Protein AF-A0A562GIX9-F1 (afdb_monomer_lite)

Structure (mmCIF, N/CA/C/O backbone):
data_AF-A0A562GIX9-F1
#
_entry.id   AF-A0A562GIX9-F1
#
loop_
_atom_site.group_PDB
_atom_site.id
_atom_site.type_symbol
_atom_site.label_atom_id
_atom_site.label_alt_id
_atom_site.label_comp_id
_atom_site.label_asym_id
_atom_site.label_entity_id
_atom_site.label_seq_id
_atom_site.pdbx_PDB_ins_code
_atom_site.Cartn_x
_atom_site.Cartn_y
_atom_site.Cartn_z
_atom_site.occupancy
_atom_site.B_iso_or_equiv
_atom_site.auth_seq_id
_atom_site.auth_comp_id
_atom_site.auth_asym_id
_atom_site.auth_atom_id
_atom_site.pdbx_PDB_model_num
ATOM 1 N N . MET A 1 1 ? -4.915 4.575 22.310 1.00 58.50 1 MET A N 1
ATOM 2 C CA . MET A 1 1 ? -4.541 4.485 20.882 1.00 58.50 1 MET A CA 1
ATOM 3 C C . MET A 1 1 ? -3.099 4.024 20.852 1.00 58.50 1 MET A C 1
ATOM 5 O O . MET A 1 1 ? -2.237 4.779 21.286 1.00 58.50 1 MET A O 1
ATOM 9 N N . ASP A 1 2 ? -2.846 2.786 20.432 1.00 73.12 2 ASP A N 1
ATOM 10 C CA . ASP A 1 2 ? -1.500 2.200 20.458 1.00 73.12 2 ASP A CA 1
ATOM 11 C C . ASP A 1 2 ? -0.677 2.695 19.266 1.00 73.12 2 ASP A C 1
ATOM 13 O O . ASP A 1 2 ? -0.425 1.973 18.304 1.00 73.12 2 ASP A O 1
ATOM 17 N N . TRP A 1 3 ? -0.268 3.965 19.329 1.00 75.69 3 TRP A N 1
ATOM 18 C CA . TRP A 1 3 ? 0.492 4.641 18.273 1.00 75.69 3 TRP A CA 1
ATOM 19 C C . TRP A 1 3 ? 1.712 3.827 17.828 1.00 75.69 3 TRP A C 1
ATOM 21 O O . TRP A 1 3 ? 1.931 3.662 16.634 1.00 75.69 3 TRP A O 1
ATOM 31 N N . LYS A 1 4 ? 2.435 3.231 18.789 1.00 80.94 4 LYS A N 1
ATOM 32 C CA . LYS A 1 4 ? 3.597 2.362 18.540 1.00 80.94 4 LYS A CA 1
ATOM 33 C C . LYS A 1 4 ? 3.258 1.155 17.659 1.00 80.94 4 LYS A C 1
ATOM 35 O O . LYS A 1 4 ? 4.030 0.832 16.758 1.00 80.94 4 LYS A O 1
ATOM 40 N N . LYS A 1 5 ? 2.107 0.512 17.890 1.00 79.19 5 LYS A N 1
ATOM 41 C CA . LYS A 1 5 ? 1.657 -0.636 17.089 1.00 79.19 5 LYS A CA 1
ATOM 42 C C . LYS A 1 5 ? 1.318 -0.193 15.671 1.00 79.19 5 LYS A C 1
ATOM 44 O O . LYS A 1 5 ? 1.843 -0.757 14.719 1.00 79.19 5 LYS A O 1
ATOM 49 N N . ILE A 1 6 ? 0.530 0.875 15.531 1.00 80.31 6 ILE A N 1
ATOM 50 C CA . ILE A 1 6 ? 0.129 1.437 14.230 1.00 80.31 6 ILE A CA 1
ATOM 51 C C . ILE A 1 6 ? 1.358 1.812 13.389 1.00 80.31 6 ILE A C 1
ATOM 53 O O . ILE A 1 6 ? 1.451 1.420 12.226 1.00 80.31 6 ILE A O 1
ATOM 57 N N . THR A 1 7 ? 2.332 2.510 13.981 1.00 84.62 7 THR A N 1
ATOM 58 C CA . THR A 1 7 ? 3.586 2.854 13.295 1.00 84.62 7 THR A CA 1
ATOM 59 C C . THR A 1 7 ? 4.412 1.624 12.932 1.00 84.62 7 THR A C 1
ATOM 61 O O . THR A 1 7 ? 5.043 1.618 11.881 1.00 84.62 7 THR A O 1
ATOM 64 N N . GLY A 1 8 ? 4.393 0.579 13.766 1.00 85.38 8 GLY A N 1
ATOM 65 C CA . GLY A 1 8 ? 5.077 -0.685 13.491 1.00 85.38 8 GLY A CA 1
ATOM 66 C C . GLY A 1 8 ? 4.496 -1.406 12.275 1.00 85.38 8 GLY A C 1
ATOM 67 O O . GLY A 1 8 ? 5.244 -1.763 11.368 1.00 85.38 8 GLY A O 1
ATOM 68 N N . TYR A 1 9 ? 3.168 -1.545 12.202 1.00 85.75 9 TYR A N 1
ATOM 69 C CA . TYR A 1 9 ? 2.497 -2.146 11.042 1.00 85.75 9 TYR A CA 1
ATOM 70 C C . TYR A 1 9 ? 2.689 -1.328 9.770 1.00 85.75 9 TYR A C 1
ATOM 72 O O . TYR A 1 9 ? 2.951 -1.895 8.712 1.00 85.75 9 TYR A O 1
ATOM 80 N N . PHE A 1 10 ? 2.599 0.001 9.865 1.00 87.94 10 PHE A N 1
ATOM 81 C CA . PHE A 1 10 ? 2.855 0.864 8.718 1.00 87.94 10 PHE A CA 1
ATOM 82 C C . PHE A 1 10 ? 4.310 0.753 8.240 1.00 87.94 10 PHE A C 1
ATOM 84 O O . PHE A 1 10 ? 4.551 0.609 7.047 1.00 87.94 10 PHE A O 1
ATOM 91 N N . GLY A 1 11 ? 5.279 0.733 9.161 1.00 88.62 11 GLY A N 1
ATOM 92 C CA . GLY A 1 11 ? 6.689 0.519 8.831 1.00 88.62 11 GLY A CA 1
ATOM 93 C C . GLY A 1 11 ? 6.939 -0.833 8.160 1.00 88.62 11 GLY A C 1
ATOM 94 O O . GLY A 1 11 ? 7.647 -0.898 7.158 1.00 88.62 11 GLY A O 1
ATOM 95 N N . LEU A 1 12 ? 6.307 -1.901 8.656 1.00 90.12 12 LEU A N 1
ATOM 96 C CA . LEU A 1 12 ? 6.396 -3.230 8.053 1.00 90.12 12 LEU A CA 1
ATOM 97 C C . LEU A 1 12 ? 5.788 -3.251 6.644 1.00 90.12 12 LEU A C 1
ATOM 99 O O . LEU A 1 12 ? 6.408 -3.792 5.731 1.00 90.12 12 LEU A O 1
ATOM 103 N N . LEU A 1 13 ? 4.634 -2.606 6.438 1.00 90.94 13 LEU A N 1
ATOM 104 C CA . LEU A 1 13 ? 4.048 -2.431 5.105 1.00 90.94 13 LEU A CA 1
ATOM 105 C C . LEU A 1 13 ? 4.995 -1.695 4.155 1.00 90.94 13 LEU A C 1
ATOM 107 O O . LEU A 1 13 ? 5.173 -2.142 3.026 1.00 90.94 13 LEU A O 1
ATOM 111 N N . CYS A 1 14 ? 5.637 -0.613 4.606 1.00 91.88 14 CYS A N 1
ATOM 112 C CA . CYS A 1 14 ? 6.614 0.112 3.796 1.00 91.88 14 CYS A CA 1
ATOM 113 C C . CYS A 1 14 ? 7.769 -0.794 3.351 1.00 91.88 14 CYS A C 1
ATOM 115 O O . CYS A 1 14 ? 8.137 -0.769 2.179 1.00 91.88 14 CYS A O 1
ATOM 117 N N . ILE A 1 15 ? 8.314 -1.610 4.262 1.00 93.38 15 ILE A N 1
ATOM 118 C CA . ILE A 1 15 ? 9.397 -2.555 3.947 1.00 93.38 15 ILE A CA 1
ATOM 119 C C . ILE A 1 15 ? 8.916 -3.583 2.919 1.00 93.38 15 ILE A C 1
ATOM 121 O O . ILE A 1 15 ? 9.555 -3.751 1.885 1.00 93.38 15 ILE A O 1
ATOM 125 N N . VAL A 1 16 ? 7.768 -4.222 3.162 1.00 93.94 16 VAL A N 1
ATOM 126 C CA . VAL A 1 16 ? 7.210 -5.247 2.266 1.00 93.94 16 VAL A CA 1
ATOM 127 C C . VAL A 1 16 ? 6.940 -4.681 0.872 1.00 93.94 16 VAL A C 1
ATOM 129 O O . VAL A 1 16 ? 7.328 -5.293 -0.121 1.00 93.94 16 VAL A O 1
ATOM 132 N N . ILE A 1 17 ? 6.320 -3.502 0.781 1.00 93.38 17 ILE A N 1
ATOM 133 C CA . ILE A 1 17 ? 6.014 -2.860 -0.502 1.00 93.38 17 ILE A CA 1
ATOM 134 C C . ILE A 1 17 ? 7.297 -2.465 -1.234 1.00 93.38 17 ILE A C 1
ATOM 136 O O . ILE A 1 17 ? 7.397 -2.716 -2.432 1.00 93.38 17 ILE A O 1
ATOM 140 N N . ALA A 1 18 ? 8.293 -1.907 -0.539 1.00 91.69 18 ALA A N 1
ATOM 141 C CA . ALA A 1 18 ? 9.573 -1.553 -1.150 1.00 91.69 18 ALA A CA 1
ATOM 142 C C . ALA A 1 18 ? 10.309 -2.789 -1.693 1.00 91.69 18 ALA A C 1
ATOM 144 O O . ALA A 1 18 ? 10.760 -2.784 -2.839 1.00 91.69 18 ALA A O 1
ATOM 145 N N . SER A 1 19 ? 10.377 -3.869 -0.908 1.00 92.81 19 SER A N 1
ATOM 146 C CA . SER A 1 19 ? 11.005 -5.123 -1.330 1.00 92.81 19 SER A CA 1
ATOM 147 C C . SER A 1 19 ? 10.283 -5.749 -2.526 1.00 92.81 19 SER A C 1
ATOM 149 O O . SER A 1 19 ? 10.930 -6.137 -3.496 1.00 92.81 19 SER A O 1
ATOM 151 N N . LEU A 1 20 ? 8.948 -5.806 -2.501 1.00 92.88 20 LEU A N 1
ATOM 152 C CA . LEU A 1 20 ? 8.160 -6.333 -3.617 1.00 92.88 20 LEU A CA 1
ATOM 153 C C . LEU A 1 20 ? 8.305 -5.474 -4.873 1.00 92.88 20 LEU A C 1
ATOM 155 O O . LEU A 1 20 ? 8.494 -6.021 -5.955 1.00 92.88 20 LEU A O 1
ATOM 159 N N . ALA A 1 21 ? 8.270 -4.147 -4.746 1.00 92.25 21 ALA A N 1
ATOM 160 C CA . ALA A 1 21 ? 8.454 -3.240 -5.874 1.00 92.25 21 ALA A CA 1
ATOM 161 C C . ALA A 1 21 ? 9.810 -3.463 -6.559 1.00 92.25 21 ALA A C 1
ATOM 163 O O . ALA A 1 21 ? 9.875 -3.534 -7.784 1.00 92.25 21 ALA A O 1
ATOM 164 N N . GLN A 1 22 ? 10.876 -3.642 -5.774 1.00 91.19 22 GLN A N 1
ATOM 165 C CA . GLN A 1 22 ? 12.212 -3.938 -6.287 1.00 91.19 22 GLN A CA 1
ATOM 166 C C . GLN A 1 22 ? 12.283 -5.296 -6.993 1.00 91.19 22 GLN A C 1
ATOM 168 O O . GLN A 1 22 ? 12.808 -5.387 -8.105 1.00 91.19 22 GLN A O 1
ATOM 173 N N . VAL A 1 23 ? 11.737 -6.348 -6.378 1.00 92.19 23 VAL A N 1
ATOM 174 C CA . VAL A 1 23 ? 11.705 -7.695 -6.968 1.00 92.19 23 VAL A CA 1
ATOM 175 C C . VAL A 1 23 ? 10.927 -7.685 -8.283 1.00 92.19 23 VAL A C 1
ATOM 177 O O . VAL A 1 23 ? 11.429 -8.174 -9.294 1.00 92.19 23 VAL A O 1
ATOM 180 N N . ILE A 1 24 ? 9.740 -7.071 -8.307 1.00 89.88 24 ILE A N 1
ATOM 181 C CA . ILE A 1 24 ? 8.915 -6.998 -9.516 1.00 89.88 24 ILE A CA 1
ATOM 182 C C . ILE A 1 24 ? 9.624 -6.174 -10.591 1.00 89.88 24 ILE A C 1
ATOM 184 O O . ILE A 1 24 ? 9.687 -6.623 -11.726 1.00 89.88 24 ILE A O 1
ATOM 188 N N . ALA A 1 25 ? 10.218 -5.026 -10.259 1.00 87.62 25 ALA A N 1
ATOM 189 C CA . ALA A 1 25 ? 10.958 -4.220 -11.232 1.00 87.62 25 ALA A CA 1
ATOM 190 C C . ALA A 1 25 ? 12.177 -4.948 -11.829 1.00 87.62 25 ALA A C 1
ATOM 192 O O . ALA A 1 25 ? 12.569 -4.652 -12.952 1.00 87.62 25 ALA A O 1
ATOM 193 N N . THR A 1 26 ? 12.760 -5.902 -11.096 1.00 86.38 26 THR A N 1
ATOM 194 C CA . THR A 1 26 ? 13.914 -6.690 -11.560 1.00 86.38 26 THR A CA 1
ATOM 195 C C . THR A 1 26 ? 13.498 -7.841 -12.482 1.00 86.38 26 THR A C 1
ATOM 197 O O . THR A 1 26 ? 14.235 -8.189 -13.401 1.00 86.38 26 THR A O 1
ATOM 200 N N . ILE A 1 27 ? 12.333 -8.451 -12.237 1.00 88.44 27 ILE A N 1
ATOM 201 C CA . ILE A 1 27 ? 11.853 -9.631 -12.978 1.00 88.44 27 ILE A CA 1
ATOM 202 C C . ILE A 1 27 ? 10.951 -9.230 -14.151 1.00 88.44 27 ILE A C 1
ATOM 204 O O . ILE A 1 27 ? 10.954 -9.883 -15.195 1.00 88.44 27 ILE A O 1
ATOM 208 N N . ALA A 1 28 ? 10.141 -8.185 -13.975 1.00 82.62 28 ALA A N 1
ATOM 209 C CA . ALA A 1 28 ? 9.169 -7.767 -14.966 1.00 82.62 28 ALA A CA 1
ATOM 210 C C . ALA A 1 28 ? 9.884 -7.172 -16.190 1.00 82.62 28 ALA A C 1
ATOM 212 O O . ALA A 1 28 ? 10.708 -6.265 -16.046 1.00 82.62 28 ALA A O 1
ATOM 213 N N . PRO A 1 29 ? 9.553 -7.636 -17.405 1.00 74.25 29 PRO A N 1
ATOM 214 C CA . PRO A 1 29 ? 10.149 -7.104 -18.615 1.00 74.25 2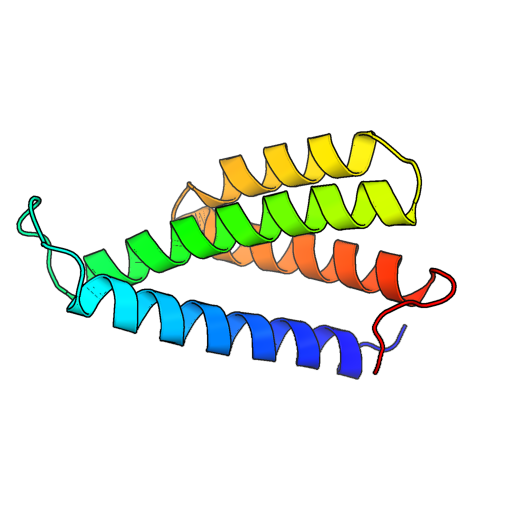9 PRO A CA 1
ATOM 215 C C . PRO A 1 29 ? 9.831 -5.614 -18.768 1.00 74.25 29 PRO A C 1
ATOM 217 O O . PRO A 1 29 ? 8.674 -5.187 -18.751 1.00 74.25 29 PRO A O 1
ATOM 220 N N . ASN A 1 30 ? 10.882 -4.814 -18.932 1.00 76.31 30 ASN A N 1
ATOM 221 C CA . ASN A 1 30 ? 10.776 -3.373 -19.100 1.00 76.31 30 ASN A CA 1
ATOM 222 C C . ASN A 1 30 ? 10.434 -3.010 -20.552 1.00 76.31 30 ASN A C 1
ATOM 224 O O . ASN A 1 30 ? 11.263 -2.503 -21.305 1.00 76.31 30 ASN A O 1
ATOM 228 N N . PHE A 1 31 ? 9.189 -3.269 -20.949 1.00 75.31 31 PHE A N 1
ATOM 229 C CA . PHE A 1 31 ? 8.702 -2.968 -22.300 1.00 75.31 31 PHE A CA 1
ATOM 230 C C . PHE A 1 31 ? 8.651 -1.469 -22.624 1.00 75.31 31 PHE A C 1
ATOM 232 O O . PHE A 1 31 ? 8.494 -1.099 -23.783 1.00 75.31 31 PHE A O 1
ATOM 239 N N . LEU A 1 32 ? 8.752 -0.611 -21.607 1.00 73.31 32 LEU A N 1
ATOM 240 C CA . LEU A 1 32 ? 8.674 0.843 -21.743 1.00 73.31 32 LEU A CA 1
ATOM 241 C C . LEU A 1 32 ? 10.050 1.510 -21.836 1.00 73.31 32 LEU A C 1
ATOM 243 O O . LEU A 1 32 ? 10.108 2.715 -22.053 1.00 73.31 32 LEU A O 1
ATOM 247 N N . GLY A 1 33 ? 11.139 0.753 -21.658 1.00 78.81 33 GLY A N 1
ATOM 248 C CA . GLY A 1 33 ? 12.502 1.286 -21.704 1.00 78.81 33 GLY A CA 1
ATOM 249 C C . GLY A 1 33 ? 12.809 2.326 -20.620 1.00 78.81 33 GLY A C 1
ATOM 250 O O . GLY A 1 33 ? 13.715 3.130 -20.805 1.00 78.81 33 GLY A O 1
ATOM 251 N N . ILE A 1 34 ? 12.055 2.334 -19.517 1.00 85.44 34 ILE A N 1
ATOM 252 C CA . ILE A 1 34 ? 12.214 3.305 -18.419 1.00 85.44 34 ILE A CA 1
ATOM 253 C C . ILE A 1 34 ? 13.416 2.978 -17.531 1.00 85.44 34 ILE A C 1
ATOM 255 O O . ILE A 1 34 ? 13.891 1.843 -17.511 1.00 85.44 34 ILE A O 1
ATOM 259 N N . GLU A 1 35 ? 13.908 3.947 -16.762 1.00 86.19 35 GLU A N 1
ATOM 260 C CA . GLU A 1 35 ? 15.037 3.691 -15.866 1.00 86.19 35 GLU A CA 1
ATOM 261 C C . GLU A 1 35 ? 14.634 2.747 -14.710 1.00 86.19 35 GLU A C 1
ATOM 263 O O . GLU A 1 35 ? 13.482 2.761 -14.261 1.00 86.19 35 GLU A O 1
ATOM 268 N N . PRO A 1 36 ? 15.559 1.919 -14.180 1.00 82.31 36 PRO A N 1
ATOM 269 C CA . PRO A 1 36 ? 15.233 0.942 -13.138 1.00 82.31 36 PRO A CA 1
ATOM 270 C C . PRO A 1 36 ? 14.568 1.548 -11.896 1.00 82.31 36 PRO A C 1
ATOM 272 O O . PRO A 1 36 ? 13.664 0.940 -11.327 1.00 82.31 36 PRO A O 1
ATOM 275 N N . TYR A 1 37 ? 14.963 2.756 -11.479 1.00 86.44 37 TYR A N 1
ATOM 276 C CA . TYR A 1 37 ? 14.345 3.415 -10.323 1.00 86.44 37 TYR A CA 1
ATOM 277 C C . TYR A 1 37 ? 12.906 3.873 -10.605 1.00 86.44 37 TYR A C 1
ATOM 279 O O . TYR A 1 37 ? 12.059 3.785 -9.718 1.00 86.44 37 TYR A O 1
ATOM 287 N N . GLU A 1 38 ? 12.593 4.307 -11.829 1.00 86.88 38 GLU A N 1
ATOM 288 C CA . GLU A 1 38 ? 11.233 4.693 -12.219 1.00 86.88 38 GLU A CA 1
ATOM 289 C C . GLU A 1 38 ? 10.306 3.477 -12.240 1.00 86.88 38 GLU A C 1
ATOM 291 O O . GLU A 1 38 ? 9.161 3.553 -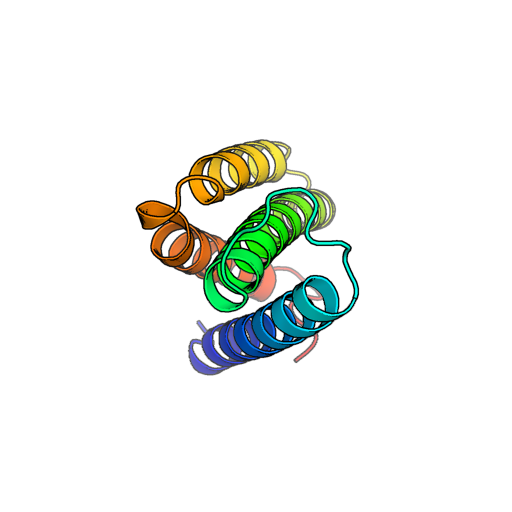11.787 1.00 86.88 38 GLU A O 1
ATOM 296 N N . ALA A 1 39 ? 10.817 2.330 -12.700 1.00 87.38 39 ALA A N 1
ATOM 297 C CA . ALA A 1 39 ? 10.091 1.066 -12.659 1.00 87.38 39 ALA A CA 1
ATOM 298 C C . ALA A 1 39 ? 9.758 0.658 -11.215 1.00 87.38 39 ALA A C 1
ATOM 300 O O . ALA A 1 39 ? 8.611 0.304 -10.931 1.00 87.38 39 ALA A O 1
ATOM 301 N N . ILE A 1 40 ? 10.721 0.769 -10.290 1.00 89.81 40 ILE A N 1
ATOM 302 C CA . ILE A 1 40 ? 10.506 0.495 -8.859 1.00 89.81 40 ILE A CA 1
ATOM 303 C C . ILE A 1 40 ? 9.422 1.416 -8.294 1.00 89.81 40 ILE A C 1
ATOM 305 O O . ILE A 1 40 ? 8.482 0.940 -7.659 1.00 89.81 40 ILE A O 1
ATOM 309 N N . LEU A 1 41 ? 9.515 2.725 -8.544 1.00 89.88 41 LEU A N 1
ATOM 310 C CA . LEU A 1 41 ? 8.533 3.693 -8.053 1.00 89.88 41 LEU A CA 1
ATOM 311 C C . LEU A 1 41 ? 7.128 3.390 -8.580 1.00 89.88 41 LEU A C 1
ATOM 313 O O . LEU A 1 41 ? 6.167 3.381 -7.811 1.00 89.88 41 LEU A O 1
ATOM 317 N N . ARG A 1 42 ? 7.007 3.077 -9.871 1.00 90.75 42 ARG A N 1
ATOM 318 C CA . ARG A 1 42 ? 5.730 2.741 -10.502 1.00 90.75 42 ARG A CA 1
ATOM 319 C C . ARG A 1 42 ? 5.102 1.480 -9.910 1.00 90.75 42 ARG A C 1
ATOM 321 O O . ARG A 1 42 ? 3.915 1.489 -9.585 1.00 90.75 42 ARG A O 1
ATOM 328 N N . TRP A 1 43 ? 5.882 0.415 -9.726 1.00 91.75 43 TRP A N 1
ATOM 329 C CA . TRP A 1 43 ? 5.398 -0.796 -9.060 1.00 91.75 43 TRP A CA 1
ATOM 330 C C . TRP A 1 43 ? 5.031 -0.538 -7.601 1.00 91.75 43 TRP A C 1
ATOM 332 O O . TRP A 1 43 ? 4.012 -1.044 -7.137 1.00 91.75 43 TRP A O 1
ATOM 342 N N . GLY A 1 44 ? 5.790 0.308 -6.903 1.00 91.75 44 GLY A N 1
ATOM 343 C CA . GLY A 1 44 ? 5.466 0.756 -5.551 1.00 91.75 44 GLY A CA 1
ATOM 344 C C . GLY A 1 44 ? 4.096 1.429 -5.472 1.00 91.75 44 GLY A C 1
ATOM 345 O O . GLY A 1 44 ? 3.293 1.069 -4.616 1.00 91.75 44 GLY A O 1
ATOM 346 N N . ILE A 1 45 ? 3.787 2.348 -6.391 1.00 92.31 45 ILE A N 1
ATOM 347 C CA . ILE A 1 45 ? 2.476 3.017 -6.472 1.00 92.31 45 ILE A CA 1
ATOM 348 C C . ILE A 1 45 ? 1.346 2.006 -6.680 1.00 92.31 45 ILE A C 1
ATOM 350 O O . ILE A 1 45 ? 0.329 2.060 -5.989 1.00 92.31 45 ILE A O 1
ATOM 354 N N . TYR A 1 46 ? 1.519 1.058 -7.605 1.00 93.31 46 TYR A N 1
ATOM 355 C CA . TYR A 1 46 ? 0.508 0.032 -7.865 1.00 93.31 46 TYR A CA 1
ATOM 356 C C . TYR A 1 46 ? 0.290 -0.892 -6.669 1.00 93.31 46 TYR A C 1
ATOM 358 O O . TYR A 1 46 ? -0.854 -1.203 -6.337 1.00 93.31 46 TYR A O 1
ATOM 366 N N . LEU A 1 47 ? 1.366 -1.287 -5.988 1.00 94.31 47 LEU A N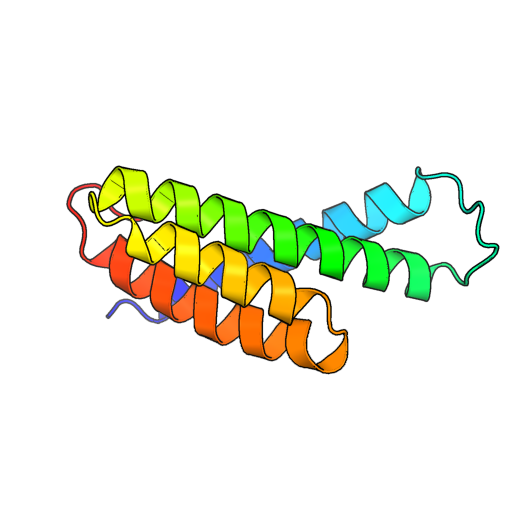 1
ATOM 367 C CA . LEU A 1 47 ? 1.286 -2.073 -4.761 1.00 94.31 47 LEU A CA 1
ATOM 368 C C . LEU A 1 47 ? 0.574 -1.297 -3.648 1.00 94.31 47 LEU A C 1
ATOM 370 O O . LEU A 1 47 ? -0.298 -1.857 -2.990 1.00 94.31 47 LEU A O 1
ATOM 374 N N . TRP A 1 48 ? 0.873 -0.009 -3.467 1.00 94.12 48 TRP A N 1
ATOM 375 C CA . TRP A 1 48 ? 0.167 0.828 -2.497 1.00 94.12 48 TRP A CA 1
ATOM 376 C C . TRP A 1 48 ? -1.328 0.928 -2.802 1.00 94.12 48 TRP A C 1
ATOM 378 O O . TRP A 1 48 ? -2.143 0.675 -1.915 1.00 94.12 48 TRP A O 1
ATOM 388 N N . ALA A 1 49 ? -1.697 1.226 -4.050 1.00 93.75 49 ALA A N 1
ATOM 389 C CA . ALA A 1 49 ? -3.095 1.284 -4.466 1.00 93.75 49 ALA A CA 1
ATOM 390 C C . ALA A 1 49 ? -3.816 -0.051 -4.210 1.00 93.75 49 ALA A C 1
ATOM 392 O O . ALA A 1 49 ? -4.908 -0.064 -3.641 1.00 93.75 49 ALA A O 1
ATOM 393 N N . TYR A 1 50 ? -3.180 -1.177 -4.551 1.00 93.50 50 TYR A N 1
ATOM 394 C CA . TYR A 1 50 ? -3.718 -2.513 -4.301 1.00 93.50 50 TYR A CA 1
ATOM 395 C C . TYR A 1 50 ? -3.953 -2.779 -2.809 1.00 93.50 50 TYR A C 1
ATOM 397 O O . TYR A 1 50 ? -5.053 -3.173 -2.421 1.00 93.50 50 TYR A O 1
ATOM 405 N N . VAL A 1 51 ? -2.952 -2.539 -1.955 1.00 94.06 51 VAL A N 1
ATOM 406 C CA . VAL A 1 51 ? -3.063 -2.824 -0.515 1.00 94.06 51 VAL A CA 1
ATOM 407 C C . VAL A 1 51 ? -4.103 -1.913 0.145 1.00 94.06 51 VAL A C 1
ATOM 409 O O . VAL A 1 51 ? -4.826 -2.369 1.029 1.00 94.06 51 VAL A O 1
ATOM 412 N N . ILE A 1 52 ? -4.245 -0.658 -0.297 1.00 94.25 52 ILE A N 1
ATOM 413 C CA . ILE A 1 52 ? -5.299 0.254 0.181 1.00 94.25 52 ILE A CA 1
ATOM 414 C C . ILE A 1 52 ? -6.688 -0.316 -0.127 1.00 94.25 52 ILE A C 1
ATOM 416 O O . ILE A 1 52 ? -7.525 -0.416 0.772 1.00 94.25 52 ILE A O 1
ATOM 420 N N . VAL A 1 53 ? -6.928 -0.741 -1.371 1.00 93.31 53 VAL A N 1
ATOM 421 C CA . VAL A 1 53 ? -8.215 -1.329 -1.773 1.00 93.31 53 VAL A CA 1
ATOM 422 C C . VAL A 1 53 ? -8.480 -2.632 -1.017 1.00 93.31 53 VAL A C 1
ATOM 424 O O . VAL A 1 53 ? -9.564 -2.803 -0.459 1.00 93.31 53 VAL A O 1
ATOM 427 N N . ALA A 1 54 ? -7.484 -3.516 -0.924 1.00 92.25 54 ALA A N 1
ATOM 428 C CA . ALA A 1 54 ? -7.590 -4.770 -0.180 1.00 92.25 54 ALA A CA 1
ATOM 429 C C . ALA A 1 54 ? -7.905 -4.535 1.308 1.00 92.25 54 ALA A C 1
ATOM 431 O O . ALA A 1 54 ? -8.737 -5.230 1.889 1.00 92.25 54 ALA A O 1
ATOM 432 N N . THR A 1 55 ? -7.299 -3.512 1.915 1.00 90.56 55 THR A N 1
ATOM 433 C CA . THR A 1 55 ? -7.570 -3.122 3.307 1.00 90.56 55 THR A CA 1
ATOM 434 C C . THR A 1 55 ? -8.990 -2.582 3.473 1.00 90.56 55 THR A C 1
ATOM 436 O O . THR A 1 55 ? -9.630 -2.873 4.480 1.00 90.56 55 THR A O 1
ATOM 439 N N . GLY A 1 56 ? -9.515 -1.847 2.490 1.00 90.25 56 GLY A N 1
ATOM 440 C CA . GLY A 1 56 ? -10.907 -1.390 2.486 1.00 90.25 56 GLY A CA 1
ATOM 441 C C . GLY A 1 56 ? -11.911 -2.540 2.452 1.00 90.25 56 GLY A C 1
ATOM 442 O O . GLY A 1 56 ? -12.875 -2.528 3.213 1.00 90.25 56 GLY A O 1
ATOM 443 N N . ILE A 1 57 ? -11.643 -3.564 1.635 1.00 90.94 57 ILE A N 1
ATOM 444 C CA . ILE A 1 57 ? -12.443 -4.799 1.592 1.00 90.94 57 ILE A CA 1
ATOM 445 C C . ILE A 1 57 ? -12.370 -5.527 2.938 1.00 90.94 57 ILE A C 1
ATOM 447 O O . ILE A 1 57 ? -13.394 -5.903 3.498 1.00 90.94 57 ILE A O 1
ATOM 451 N N . TYR A 1 58 ? -11.169 -5.674 3.500 1.00 89.38 58 TYR A N 1
ATOM 452 C CA . TYR A 1 58 ? -10.986 -6.315 4.802 1.00 89.38 58 TYR A CA 1
ATOM 453 C C . TYR A 1 58 ? -11.718 -5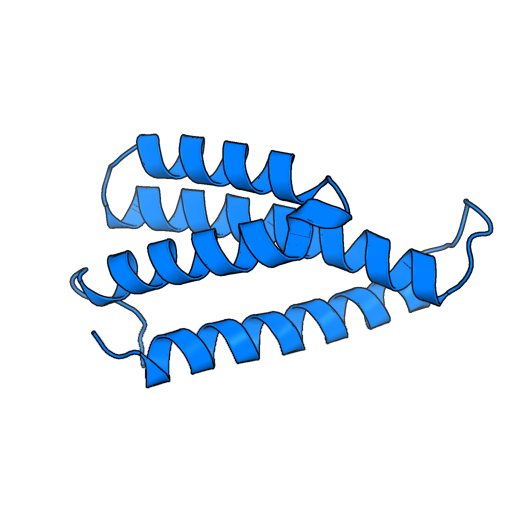.572 5.934 1.00 89.38 58 TYR A C 1
ATOM 455 O O . TYR A 1 58 ? -12.342 -6.187 6.797 1.00 89.38 58 TYR A O 1
ATOM 463 N N . LEU A 1 59 ? -11.680 -4.238 5.929 1.00 88.50 59 LEU A N 1
ATOM 464 C CA . LEU A 1 59 ? -12.403 -3.406 6.892 1.00 88.50 59 LEU A CA 1
ATOM 465 C C . LEU A 1 59 ? -13.920 -3.546 6.767 1.00 88.50 59 LEU A C 1
ATOM 467 O O . LEU A 1 59 ? -14.615 -3.511 7.783 1.00 88.50 59 LEU A O 1
ATOM 471 N N . GLU A 1 60 ? -14.440 -3.686 5.552 1.00 90.44 60 GLU A N 1
ATOM 472 C CA . GLU A 1 60 ? -15.864 -3.923 5.333 1.00 90.44 60 GLU A CA 1
ATOM 473 C C . GLU A 1 60 ? -16.290 -5.273 5.904 1.00 90.44 60 GLU A C 1
ATOM 475 O O . GLU A 1 60 ? -17.239 -5.307 6.680 1.00 90.44 60 GLU A O 1
ATOM 480 N N . GLN A 1 61 ? -15.511 -6.333 5.677 1.00 87.38 61 GLN A N 1
ATOM 481 C CA . GLN A 1 61 ? -15.775 -7.651 6.263 1.00 87.38 61 GLN A CA 1
ATOM 482 C C . GLN A 1 61 ? -15.779 -7.626 7.800 1.00 87.38 61 GLN A C 1
ATOM 484 O O . GLN A 1 61 ? -16.567 -8.325 8.431 1.00 87.38 61 GLN A O 1
ATOM 489 N N . GLN A 1 62 ? -14.912 -6.811 8.410 1.00 85.12 62 GLN A N 1
ATOM 490 C CA . GLN A 1 62 ? -14.804 -6.689 9.869 1.00 85.12 62 GLN A CA 1
ATOM 491 C C . GLN A 1 62 ? -15.878 -5.789 10.491 1.00 85.12 62 GLN A C 1
ATOM 493 O O . GLN A 1 62 ? -16.278 -5.998 11.634 1.00 85.12 62 GLN A O 1
ATOM 498 N N . THR A 1 63 ? -16.321 -4.751 9.779 1.00 83.56 63 THR A N 1
ATOM 499 C CA . THR A 1 63 ? -17.215 -3.722 10.339 1.00 83.56 63 THR A CA 1
ATOM 500 C C . THR A 1 63 ? -18.641 -3.765 9.796 1.00 83.56 63 THR A C 1
ATOM 502 O O . THR A 1 63 ? -19.501 -3.086 10.350 1.00 83.56 63 THR A O 1
ATOM 505 N N . GLY A 1 64 ? -18.898 -4.516 8.723 1.00 83.25 64 GLY A N 1
ATOM 506 C CA . GLY A 1 64 ? -20.181 -4.584 8.017 1.00 83.25 64 GLY A CA 1
ATOM 507 C C . GLY A 1 64 ? -20.559 -3.310 7.250 1.00 83.25 64 GLY A C 1
ATOM 508 O O . GLY A 1 64 ? -21.685 -3.190 6.772 1.00 83.25 64 GLY A O 1
ATOM 509 N N . HIS A 1 65 ? -19.658 -2.325 7.151 1.00 86.31 65 HIS A N 1
ATOM 510 C CA . HIS A 1 65 ? -19.950 -1.031 6.534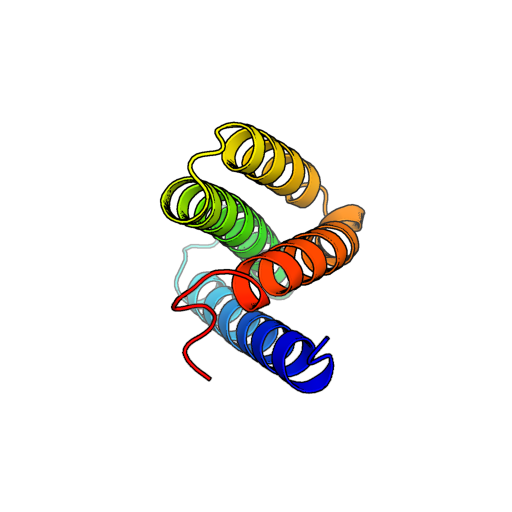 1.00 86.31 65 HIS A CA 1
ATOM 511 C C . HIS A 1 65 ? -19.375 -0.925 5.118 1.00 86.31 65 HIS A C 1
ATOM 513 O O . HIS A 1 65 ? -18.182 -0.671 4.940 1.00 86.31 65 HIS A O 1
ATOM 519 N N . PHE A 1 66 ? -20.253 -0.965 4.111 1.00 88.69 66 PHE A N 1
ATOM 520 C CA . PHE A 1 66 ? -19.898 -0.805 2.690 1.00 88.69 66 PHE A CA 1
ATOM 521 C C . PHE A 1 66 ? -19.096 0.474 2.377 1.00 88.69 66 PHE A C 1
ATOM 523 O O . PHE A 1 66 ? -18.300 0.523 1.438 1.00 88.69 66 PHE A O 1
ATOM 530 N N . PHE A 1 67 ? -19.258 1.519 3.194 1.00 88.88 67 PHE A N 1
ATOM 531 C CA . PHE A 1 67 ? -18.517 2.773 3.051 1.00 88.88 67 PHE A CA 1
ATOM 532 C C . PHE A 1 67 ? -16.989 2.594 3.155 1.00 88.88 67 PHE A C 1
ATOM 534 O O . PHE A 1 67 ? -16.242 3.399 2.599 1.00 88.88 67 PHE A O 1
ATOM 541 N N . GLU A 1 68 ? -16.500 1.534 3.810 1.00 88.81 68 GLU A N 1
ATOM 542 C CA . GLU A 1 68 ? -15.062 1.238 3.879 1.00 88.81 68 GLU A CA 1
ATOM 543 C C . GLU A 1 68 ? -14.474 0.815 2.527 1.00 88.81 68 GLU A C 1
ATOM 545 O O . GLU A 1 68 ? -13.351 1.214 2.206 1.00 88.81 68 GLU A O 1
ATOM 550 N N . ILE A 1 69 ? -15.247 0.107 1.696 1.00 89.50 69 ILE A N 1
ATOM 551 C CA . ILE A 1 69 ? -14.849 -0.239 0.323 1.00 89.50 69 ILE A CA 1
ATOM 552 C C . ILE A 1 69 ? -14.782 1.023 -0.529 1.00 89.50 69 ILE A C 1
ATOM 554 O O . ILE A 1 69 ? -13.791 1.236 -1.223 1.00 89.50 69 ILE A O 1
ATOM 558 N N . LEU A 1 70 ? -15.798 1.890 -0.451 1.00 91.62 70 LEU A N 1
ATOM 559 C CA . LEU A 1 70 ? -15.821 3.145 -1.210 1.00 91.62 70 LEU A CA 1
ATOM 560 C C . LEU A 1 70 ? -14.634 4.043 -0.851 1.00 91.62 70 LEU A C 1
ATOM 562 O O . LEU A 1 70 ? -13.981 4.585 -1.741 1.00 91.62 70 LEU A O 1
ATOM 566 N N . LEU A 1 71 ? -14.308 4.154 0.439 1.00 90.19 71 LEU A N 1
ATOM 567 C CA . LEU A 1 71 ? -13.128 4.888 0.887 1.00 90.19 71 LEU A CA 1
ATOM 568 C C . LEU A 1 71 ? -11.820 4.230 0.445 1.00 90.19 71 LEU A C 1
ATOM 570 O O . LEU A 1 71 ? -10.897 4.946 0.068 1.00 90.19 71 LEU A O 1
ATOM 574 N N . GLY A 1 72 ? -11.728 2.898 0.485 1.00 90.81 72 GLY A N 1
ATOM 575 C CA . GLY A 1 72 ? -10.569 2.157 -0.017 1.00 90.81 72 GLY A CA 1
ATOM 576 C C . GLY A 1 72 ? -10.360 2.356 -1.516 1.00 90.81 72 GLY A C 1
ATOM 577 O O . GLY A 1 72 ? -9.254 2.661 -1.944 1.00 90.81 72 GLY A O 1
ATOM 578 N N . LEU A 1 73 ? -11.423 2.279 -2.317 1.00 92.56 73 LEU A N 1
ATOM 579 C CA . LEU A 1 73 ? -11.376 2.544 -3.756 1.00 92.56 73 LEU A CA 1
ATOM 580 C C . LEU A 1 73 ? -10.980 3.990 -4.051 1.00 92.56 73 LEU A C 1
ATOM 582 O O . LEU A 1 73 ? -10.089 4.228 -4.862 1.00 92.56 73 LEU A O 1
ATOM 586 N N . PHE A 1 74 ? -11.593 4.953 -3.363 1.00 92.38 74 PHE A N 1
ATOM 587 C CA . PHE A 1 74 ? -11.278 6.367 -3.545 1.00 92.38 74 PHE A CA 1
ATOM 588 C C . PHE A 1 74 ? -9.821 6.676 -3.179 1.00 92.38 74 PHE A C 1
ATOM 590 O O . PHE A 1 74 ? -9.103 7.297 -3.962 1.00 92.38 74 PHE A O 1
ATOM 597 N N . ALA A 1 75 ? -9.350 6.184 -2.030 1.00 91.69 75 ALA A N 1
ATOM 598 C CA . ALA A 1 75 ? -7.957 6.328 -1.621 1.00 91.69 75 ALA A CA 1
ATOM 599 C C . ALA A 1 75 ? -7.001 5.593 -2.575 1.00 91.69 75 ALA A C 1
ATOM 601 O O . ALA A 1 75 ? -5.951 6.132 -2.907 1.00 91.69 75 ALA A O 1
ATOM 602 N N . GLY A 1 76 ? -7.367 4.409 -3.069 1.00 91.38 76 GLY A N 1
ATOM 603 C CA . GLY A 1 76 ? -6.573 3.652 -4.037 1.00 91.38 76 GLY A CA 1
ATOM 604 C C . GLY A 1 76 ? -6.395 4.399 -5.359 1.00 91.38 76 GLY A C 1
ATOM 605 O O . GLY A 1 76 ? -5.277 4.491 -5.858 1.00 91.38 76 GLY A O 1
ATOM 606 N N . ILE A 1 77 ? -7.464 5.006 -5.886 1.00 93.31 77 ILE A N 1
ATOM 607 C CA . ILE A 1 77 ? -7.408 5.832 -7.104 1.00 93.31 77 ILE A CA 1
ATOM 608 C C . ILE A 1 77 ? -6.534 7.068 -6.878 1.00 93.31 77 ILE A C 1
ATOM 610 O O . ILE A 1 77 ? -5.674 7.366 -7.704 1.00 93.31 77 ILE A O 1
ATOM 614 N N . LEU A 1 78 ? -6.703 7.765 -5.749 1.00 92.00 78 LEU A N 1
ATOM 615 C CA . LEU A 1 78 ? -5.856 8.911 -5.406 1.00 92.00 78 LEU A CA 1
ATOM 616 C C . LEU A 1 78 ? -4.382 8.518 -5.250 1.00 92.00 78 LEU A C 1
ATOM 618 O O . LEU A 1 78 ? -3.498 9.298 -5.597 1.00 92.00 78 LEU A O 1
ATOM 622 N N . CYS A 1 79 ? -4.117 7.303 -4.768 1.00 91.19 79 CYS A N 1
ATOM 623 C CA . CYS A 1 79 ? -2.772 6.773 -4.599 1.00 91.19 79 CYS A CA 1
ATOM 624 C C . CYS A 1 79 ? -2.042 6.576 -5.939 1.00 91.19 79 CYS A C 1
ATOM 626 O O . CYS A 1 79 ? -0.821 6.626 -5.962 1.00 91.19 79 CYS A O 1
ATOM 628 N N . LEU A 1 80 ? -2.759 6.431 -7.063 1.00 90.75 80 LEU A N 1
ATOM 629 C CA . LEU A 1 80 ? -2.146 6.331 -8.396 1.00 90.75 80 LEU A CA 1
ATOM 630 C C . LEU A 1 80 ? -1.478 7.635 -8.861 1.00 90.75 80 LEU A C 1
ATOM 632 O O . LEU A 1 80 ? -0.673 7.619 -9.794 1.00 90.75 80 LEU A O 1
ATOM 636 N N . VAL A 1 81 ? -1.790 8.767 -8.227 1.00 91.50 81 VAL A N 1
ATOM 637 C CA . VAL A 1 81 ? -1.127 10.044 -8.495 1.00 91.50 81 VAL A CA 1
ATOM 638 C C . VAL A 1 81 ? 0.176 10.092 -7.699 1.00 91.50 81 VAL A C 1
ATOM 640 O O . VAL A 1 81 ? 0.145 10.189 -6.474 1.00 91.50 81 VAL A O 1
ATOM 643 N N . PHE A 1 82 ? 1.324 10.087 -8.390 1.00 84.31 82 PHE A N 1
ATOM 644 C CA . PHE A 1 82 ? 2.666 9.966 -7.787 1.00 84.31 82 PHE A CA 1
ATOM 645 C C . PHE A 1 82 ? 2.866 10.824 -6.524 1.00 84.31 82 PHE A C 1
ATOM 647 O O . PHE A 1 82 ? 3.238 10.299 -5.476 1.00 84.31 82 PHE A O 1
ATOM 654 N N . TRP A 1 83 ? 2.533 12.116 -6.590 1.00 86.75 83 TRP A N 1
ATOM 655 C CA . TRP A 1 83 ? 2.714 13.073 -5.487 1.00 86.75 83 TRP A CA 1
ATOM 656 C C . TRP A 1 83 ? 1.742 12.860 -4.313 1.00 86.75 83 TRP A C 1
ATOM 658 O O . TRP A 1 83 ? 2.005 13.319 -3.204 1.00 86.75 83 TRP A O 1
ATOM 668 N N . LEU A 1 84 ? 0.628 12.159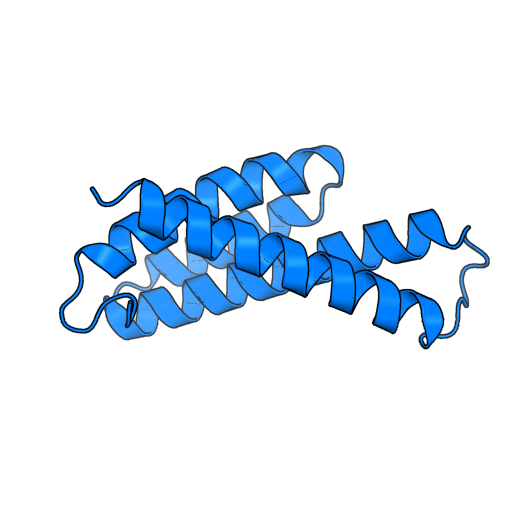 -4.537 1.00 88.69 84 LEU A N 1
ATOM 669 C CA . LEU A 1 84 ? -0.381 11.857 -3.522 1.00 88.69 84 LEU A CA 1
ATOM 670 C C . LEU A 1 84 ? -0.211 10.464 -2.903 1.00 88.69 84 LEU A C 1
ATOM 672 O O . LEU A 1 84 ? -0.754 10.222 -1.828 1.00 88.69 84 LEU A O 1
ATOM 676 N N . THR A 1 85 ? 0.570 9.573 -3.521 1.00 87.69 85 THR A N 1
ATOM 677 C CA . THR A 1 85 ? 0.782 8.182 -3.079 1.00 87.69 85 THR A CA 1
ATOM 678 C C . THR A 1 85 ? 1.057 8.070 -1.577 1.00 87.69 85 THR A C 1
ATOM 680 O O . THR A 1 85 ? 0.297 7.439 -0.844 1.00 87.69 85 THR A O 1
ATOM 683 N N . ILE A 1 86 ? 2.125 8.724 -1.106 1.00 87.81 86 ILE A N 1
ATOM 684 C CA . ILE A 1 86 ? 2.588 8.659 0.285 1.00 87.81 86 ILE A CA 1
ATOM 685 C C . ILE A 1 86 ? 1.617 9.331 1.267 1.00 87.81 86 ILE A C 1
ATOM 687 O O . ILE A 1 86 ? 1.255 8.677 2.248 1.00 87.81 86 ILE A O 1
ATOM 691 N N . PRO A 1 87 ? 1.159 10.585 1.061 1.00 89.56 87 PRO A N 1
ATOM 692 C CA . PRO A 1 87 ? 0.234 11.206 2.007 1.00 89.56 87 PRO A CA 1
ATOM 693 C C . PRO A 1 87 ? -1.099 10.453 2.096 1.00 89.56 87 PRO A C 1
ATOM 695 O O . PRO A 1 87 ? -1.616 10.272 3.198 1.00 89.56 87 PRO A O 1
ATOM 698 N N . VAL A 1 88 ? -1.629 9.951 0.974 1.00 90.62 88 VAL A N 1
ATOM 699 C CA . VAL A 1 88 ? -2.871 9.165 0.960 1.00 90.62 88 VAL A CA 1
ATOM 700 C C . VAL A 1 88 ? -2.683 7.836 1.682 1.00 90.62 88 VAL A C 1
ATOM 702 O O . VAL A 1 88 ? -3.502 7.504 2.539 1.00 90.62 88 VAL A O 1
ATOM 705 N N . ALA A 1 89 ? -1.598 7.107 1.400 1.00 88.94 89 ALA A N 1
ATOM 706 C CA . ALA A 1 89 ? -1.290 5.857 2.087 1.00 88.94 89 ALA A CA 1
ATOM 707 C C . ALA A 1 89 ? -1.177 6.075 3.601 1.00 88.94 89 ALA A C 1
ATOM 709 O O . ALA A 1 89 ? -1.830 5.379 4.376 1.00 88.94 89 ALA A O 1
ATOM 710 N N . LEU A 1 90 ? -0.421 7.085 4.035 1.00 89.88 90 LEU A N 1
ATOM 711 C CA . LEU A 1 90 ? -0.231 7.373 5.453 1.00 89.88 90 LEU A CA 1
ATOM 712 C C . LEU A 1 90 ? -1.567 7.680 6.142 1.00 89.88 90 LEU A C 1
ATOM 714 O O . LEU A 1 90 ? -1.914 7.025 7.124 1.00 89.88 90 LEU A O 1
ATOM 718 N N . ILE A 1 91 ? -2.360 8.614 5.609 1.00 90.88 91 ILE A N 1
ATOM 719 C CA . ILE A 1 91 ? -3.656 8.985 6.198 1.00 90.88 91 ILE A CA 1
ATOM 720 C C . ILE A 1 91 ? -4.608 7.781 6.230 1.00 90.88 91 ILE A C 1
ATOM 722 O O . ILE A 1 91 ? -5.251 7.518 7.253 1.00 90.88 91 ILE A O 1
ATOM 726 N N . TYR A 1 92 ? -4.688 7.031 5.128 1.00 91.62 92 TYR A N 1
ATOM 727 C CA . TYR A 1 92 ? -5.596 5.898 5.007 1.00 91.62 92 TYR A CA 1
ATOM 728 C C . TYR A 1 92 ? -5.232 4.765 5.970 1.00 91.62 92 TYR A C 1
ATOM 730 O O . TYR A 1 92 ? -6.099 4.303 6.713 1.00 91.62 92 TYR A O 1
ATOM 738 N N . PHE A 1 93 ? -3.963 4.350 6.023 1.00 89.25 93 PHE A N 1
ATOM 739 C CA . PHE A 1 93 ? -3.533 3.258 6.898 1.00 89.25 93 PHE A CA 1
ATOM 740 C C . PHE A 1 93 ? -3.595 3.634 8.374 1.00 89.25 93 PHE A C 1
ATOM 742 O O . PHE A 1 93 ? -4.029 2.816 9.182 1.00 89.25 93 PHE A O 1
ATOM 749 N N . PHE A 1 94 ? -3.267 4.874 8.748 1.00 88.12 94 PHE A N 1
ATOM 750 C CA . PHE A 1 94 ? -3.464 5.321 10.129 1.00 88.12 94 PHE A CA 1
ATOM 751 C C . PHE A 1 94 ? -4.937 5.241 10.539 1.00 88.12 94 PHE A C 1
ATOM 753 O O . PHE A 1 94 ? -5.248 4.730 11.619 1.00 88.12 94 PHE A O 1
ATOM 760 N N . ARG A 1 95 ? -5.863 5.672 9.672 1.00 90.12 95 ARG A N 1
ATOM 761 C CA . ARG A 1 95 ? -7.309 5.526 9.903 1.00 90.12 95 ARG A CA 1
ATOM 762 C C . ARG A 1 95 ? -7.715 4.052 9.995 1.00 90.12 95 ARG A C 1
ATOM 764 O O . ARG A 1 95 ? -8.410 3.679 10.942 1.00 90.12 95 ARG A O 1
ATOM 771 N N . ALA A 1 96 ? -7.285 3.231 9.038 1.00 86.50 96 ALA A N 1
ATOM 772 C CA . ALA A 1 96 ? -7.616 1.812 8.951 1.00 86.50 96 ALA A CA 1
ATOM 773 C C . ALA A 1 96 ? -7.152 1.045 10.195 1.00 86.50 96 ALA A C 1
ATOM 775 O O . ALA A 1 96 ? -7.955 0.383 10.850 1.00 86.50 96 ALA A O 1
ATOM 776 N N . PHE A 1 97 ? -5.890 1.210 10.593 1.00 85.94 97 PHE A N 1
ATOM 777 C CA . PHE A 1 97 ? -5.336 0.567 11.781 1.00 85.94 97 PHE A CA 1
ATOM 778 C C . PHE A 1 97 ? -5.964 1.081 13.075 1.00 85.94 97 PHE A C 1
ATOM 780 O O . PHE A 1 97 ? -6.220 0.295 13.987 1.00 85.94 97 PHE A O 1
ATOM 787 N N . THR A 1 98 ? -6.300 2.372 13.148 1.00 83.88 98 THR A N 1
ATOM 788 C CA . THR A 1 98 ? -7.041 2.911 14.296 1.00 83.88 98 THR A CA 1
ATOM 789 C C . THR A 1 98 ? -8.422 2.267 14.422 1.00 83.88 98 THR A C 1
ATOM 791 O O . THR A 1 98 ? -8.834 1.954 15.539 1.00 83.88 98 THR A O 1
ATOM 794 N N . LYS A 1 99 ? -9.133 2.024 13.312 1.00 83.88 99 LYS A N 1
ATOM 795 C CA . LYS A 1 99 ? -10.409 1.291 13.337 1.00 83.88 99 LYS A CA 1
ATOM 796 C C . LYS A 1 99 ? -10.214 -0.171 13.727 1.00 83.88 99 LYS A C 1
ATOM 798 O O . LYS A 1 99 ? -10.872 -0.629 14.656 1.00 83.88 99 LYS A O 1
ATOM 803 N N . LEU A 1 100 ? -9.264 -0.866 13.101 1.00 82.56 100 LEU A N 1
ATOM 804 C CA . LEU A 1 100 ? -8.981 -2.275 13.393 1.00 82.56 100 LEU A CA 1
ATOM 805 C C . LEU A 1 100 ? -8.618 -2.496 14.863 1.00 82.56 100 LEU A C 1
ATOM 807 O O . LEU A 1 100 ? -9.147 -3.417 15.474 1.00 82.56 100 LEU A O 1
ATOM 811 N N . SER A 1 101 ? -7.817 -1.613 15.469 1.00 78.62 101 SER A N 1
ATOM 812 C CA . SER A 1 101 ? -7.461 -1.701 16.896 1.00 78.62 101 SER A CA 1
ATOM 813 C C . SER A 1 101 ? -8.652 -1.632 17.864 1.00 78.62 101 SER A C 1
ATOM 815 O O . SER A 1 101 ? -8.518 -2.019 19.019 1.00 78.62 101 SER A O 1
ATOM 817 N N . LYS A 1 102 ? -9.811 -1.132 17.414 1.00 77.81 102 LYS A N 1
ATOM 818 C CA . LYS A 1 102 ? -11.038 -1.009 18.217 1.00 77.81 102 LYS A CA 1
ATOM 819 C C . LYS A 1 102 ? -12.042 -2.142 17.971 1.00 77.81 102 LYS A C 1
ATOM 821 O O . LYS A 1 102 ? -13.102 -2.137 18.587 1.00 77.81 102 LYS A O 1
ATOM 826 N N . THR A 1 103 ? -11.744 -3.071 17.063 1.00 74.06 103 THR A N 1
ATOM 827 C CA . THR A 1 103 ? -12.649 -4.172 16.684 1.00 74.06 103 THR A CA 1
ATOM 828 C C . THR A 1 103 ? -12.277 -5.435 17.477 1.00 74.06 103 THR A C 1
ATOM 830 O O . THR A 1 103 ? -11.095 -5.666 17.733 1.00 74.06 103 THR A O 1
ATOM 833 N N . ASN A 1 104 ? -13.255 -6.248 17.901 1.00 51.72 104 ASN A N 1
ATOM 834 C CA . ASN A 1 104 ? -12.994 -7.493 18.645 1.00 51.72 104 ASN A CA 1
ATOM 835 C C . ASN A 1 104 ? -12.265 -8.504 17.740 1.00 51.72 104 ASN A C 1
ATOM 837 O O . ASN A 1 104 ? -12.802 -8.887 16.708 1.00 51.72 104 ASN A O 1
ATOM 841 N N . GLY A 1 105 ? -11.048 -8.918 18.116 1.00 56.12 105 GLY A N 1
ATOM 842 C CA . GLY A 1 105 ? -10.146 -9.683 17.236 1.00 56.12 105 GLY A CA 1
ATOM 843 C C . GLY A 1 105 ? -9.269 -8.815 16.318 1.00 56.12 105 GLY A C 1
ATOM 844 O O . GLY A 1 105 ? -8.746 -9.313 15.324 1.00 56.12 105 GLY A O 1
ATOM 845 N N . GLY A 1 106 ? -9.132 -7.519 16.629 1.00 63.00 106 GLY A N 1
ATOM 846 C CA . GLY A 1 106 ? -8.258 -6.573 15.929 1.00 63.00 106 GLY A CA 1
ATOM 847 C C . GLY A 1 106 ? -6.784 -6.993 15.906 1.00 63.00 106 GLY A C 1
ATOM 848 O O . GLY A 1 106 ? -6.430 -7.984 16.536 1.00 63.00 106 GLY A O 1
ATOM 849 N N . LEU A 1 107 ? -5.962 -6.231 15.155 1.00 57.81 107 LEU A N 1
ATOM 850 C CA . LEU A 1 107 ? -4.541 -6.495 14.841 1.00 57.81 107 LEU A CA 1
ATOM 851 C C . LEU A 1 107 ? -3.908 -7.497 15.825 1.00 57.81 107 LEU A C 1
ATOM 853 O O . LEU A 1 107 ? -3.778 -7.147 16.999 1.00 57.81 107 LEU A O 1
ATOM 857 N N . PRO A 1 108 ? -3.554 -8.720 15.376 1.00 54.78 108 PRO A N 1
ATOM 858 C CA . PRO A 1 108 ? -3.264 -9.851 16.266 1.00 54.78 108 PRO A CA 1
ATOM 859 C C . PRO A 1 108 ? -2.095 -9.604 17.234 1.00 54.78 108 PRO A C 1
ATOM 861 O O . PRO A 1 108 ? -1.915 -10.373 18.178 1.00 54.78 108 PRO A O 1
ATOM 864 N N . PHE A 1 109 ? -1.338 -8.521 17.022 1.00 51.12 109 PHE A N 1
ATOM 865 C CA . PHE A 1 109 ? -0.296 -8.001 17.903 1.00 51.12 109 PHE A CA 1
ATOM 866 C C . PHE A 1 109 ? -0.492 -6.504 18.155 1.00 51.12 109 PHE A C 1
ATOM 868 O O . PHE A 1 109 ? -0.571 -5.739 17.165 1.00 51.12 109 PHE A O 1
#

Radius of gyration: 14.93 Å; chains: 1; bounding box: 35×23×43 Å

pLDDT: mean 85.84, std 9.33, range [51.12, 94.31]

Sequence (109 aa):
MDWKKITGYFGLLCIVIASLAQVIATIAPNFLGIEPYEAILRWGIYLWAYVIVATGIYLEQQTGHFFEILLGLFAGILCLVFWLTIPVALIYFFRAFTKLSKTNGGLPF

Foldseek 3Di:
DPVVVLVVVLVVLVVVLLVVLLVCLVPPDPPVPDDSVVSSLQSSLLSLLVVLLVLLVVLCVQPVDPVSNVLSNVLSVQSNPSVRVVVSSVVSSSVSLVSQVPGDCRDVD

Secondary structure (DSSP, 8-state):
--HHHHHHHHHHHHHHHHHHHHHHHHHS--TT---HHHHHHHHHHHHHHHHHHHHHHHHHHHH--THHHHHHHHHHHHHTSGGGHHHHHHHHHHHHHHHHTTSTT-S--